Protein AF-A0A0R1F515-F1 (afdb_monomer_lite)

Structure (mmCIF, N/CA/C/O backbone):
data_AF-A0A0R1F515-F1
#
_entry.id   AF-A0A0R1F515-F1
#
loop_
_atom_site.group_PDB
_atom_site.id
_atom_site.type_symbol
_atom_site.label_atom_id
_atom_site.label_alt_id
_atom_site.label_comp_id
_atom_site.label_asym_id
_atom_site.label_entity_id
_atom_site.label_seq_id
_atom_site.pdbx_PDB_ins_code
_atom_site.Cartn_x
_atom_site.Cartn_y
_atom_site.Cartn_z
_atom_site.occupancy
_atom_site.B_iso_or_equiv
_atom_site.auth_seq_id
_atom_site.auth_comp_id
_atom_site.auth_asym_id
_atom_site.auth_atom_id
_atom_site.pdbx_PDB_model_num
ATOM 1 N N . MET A 1 1 ? -6.475 7.072 2.149 1.00 85.88 1 MET A N 1
ATOM 2 C CA . MET A 1 1 ? -7.263 6.024 2.825 1.00 85.88 1 MET A CA 1
ATOM 3 C C . MET A 1 1 ? -8.613 6.606 3.206 1.00 85.88 1 MET A C 1
ATOM 5 O O . MET A 1 1 ? -8.639 7.704 3.754 1.00 85.88 1 MET A O 1
ATOM 9 N N . ARG A 1 2 ? -9.713 5.920 2.891 1.00 90.44 2 ARG A N 1
ATOM 10 C CA . ARG A 1 2 ? -11.076 6.299 3.302 1.00 90.44 2 ARG A CA 1
ATOM 11 C C . ARG A 1 2 ? -11.771 5.074 3.904 1.00 90.44 2 ARG A C 1
ATOM 13 O O . ARG A 1 2 ? -11.744 4.043 3.247 1.00 90.44 2 ARG A O 1
ATOM 20 N N . PRO A 1 3 ? -12.366 5.136 5.108 1.00 91.88 3 PRO A N 1
ATOM 21 C CA . PRO A 1 3 ? -13.073 3.989 5.677 1.00 91.88 3 PRO A CA 1
ATOM 22 C C . PRO A 1 3 ? -14.194 3.491 4.755 1.00 91.88 3 PRO A C 1
ATOM 24 O O . PRO A 1 3 ? -14.900 4.303 4.156 1.00 91.88 3 PRO A O 1
ATOM 27 N N . THR A 1 4 ? -14.381 2.175 4.680 1.00 93.69 4 THR A N 1
ATOM 28 C CA . THR A 1 4 ? -15.471 1.536 3.926 1.00 93.69 4 THR A CA 1
ATOM 29 C C . THR A 1 4 ? -16.166 0.484 4.786 1.00 93.69 4 THR A C 1
ATOM 31 O O . THR A 1 4 ? -15.619 0.021 5.781 1.00 93.69 4 THR A O 1
ATOM 34 N N . THR A 1 5 ? -17.396 0.126 4.426 1.00 93.12 5 THR A N 1
ATOM 35 C CA . THR A 1 5 ? -18.170 -0.962 5.058 1.00 93.12 5 THR A CA 1
ATOM 36 C C . THR A 1 5 ? -18.355 -2.163 4.128 1.00 93.12 5 THR A C 1
ATOM 38 O O . THR A 1 5 ? -19.102 -3.089 4.444 1.00 93.12 5 THR A O 1
ATOM 41 N N . LYS A 1 6 ? -17.714 -2.122 2.956 1.00 90.75 6 LYS A N 1
ATOM 42 C CA . LYS A 1 6 ? -17.709 -3.172 1.934 1.00 90.75 6 LYS A CA 1
ATOM 43 C C . LYS A 1 6 ? -16.305 -3.770 1.816 1.00 90.75 6 LYS A C 1
ATOM 45 O O . LYS A 1 6 ? -15.437 -3.483 2.639 1.00 90.75 6 LYS A O 1
ATOM 50 N N . ASP A 1 7 ? -16.092 -4.580 0.784 1.00 88.06 7 ASP A N 1
ATOM 51 C CA . ASP A 1 7 ? -14.751 -5.000 0.389 1.00 88.06 7 ASP A CA 1
ATOM 52 C C . ASP A 1 7 ? -13.874 -3.769 0.116 1.00 88.06 7 ASP A C 1
ATOM 54 O O . ASP A 1 7 ? -14.331 -2.791 -0.480 1.00 88.06 7 ASP A O 1
ATOM 58 N N . ALA A 1 8 ? -12.632 -3.818 0.594 1.00 90.12 8 ALA A N 1
ATOM 59 C CA . ALA A 1 8 ? -11.656 -2.751 0.431 1.00 90.12 8 ALA A CA 1
ATOM 60 C C . ALA A 1 8 ? -11.100 -2.734 -0.997 1.00 90.12 8 ALA A C 1
ATOM 62 O O . ALA A 1 8 ? -10.646 -3.766 -1.499 1.00 90.12 8 ALA A O 1
ATOM 63 N N . GLU A 1 9 ? -11.078 -1.561 -1.626 1.00 92.50 9 GLU A N 1
ATOM 64 C CA . GLU A 1 9 ? -10.444 -1.370 -2.931 1.00 92.50 9 GLU A CA 1
ATOM 65 C C . GLU A 1 9 ? -9.050 -0.740 -2.785 1.00 92.50 9 GLU A C 1
ATOM 67 O O . GLU A 1 9 ? -8.834 0.157 -1.968 1.00 92.50 9 GLU A O 1
ATOM 72 N N . LEU A 1 10 ? -8.088 -1.194 -3.593 1.00 91.00 10 LEU A N 1
ATOM 73 C CA . LEU A 1 10 ? -6.738 -0.638 -3.645 1.00 91.00 10 LEU A CA 1
ATOM 74 C C . LEU A 1 10 ? -6.388 -0.238 -5.075 1.00 91.00 10 LEU A C 1
ATOM 76 O O . LEU A 1 10 ? -6.207 -1.094 -5.937 1.00 91.00 10 LEU A O 1
ATOM 80 N N . ASN A 1 11 ? -6.205 1.062 -5.281 1.00 93.50 11 ASN A N 1
ATOM 81 C CA . ASN A 1 11 ? -5.788 1.631 -6.554 1.00 93.50 11 ASN A CA 1
ATOM 82 C C . ASN A 1 11 ? -4.376 2.206 -6.450 1.00 93.50 11 ASN A C 1
ATOM 84 O O . ASN A 1 11 ? -4.069 2.980 -5.539 1.00 93.50 11 ASN A O 1
ATOM 88 N N . ILE A 1 12 ? -3.512 1.818 -7.389 1.00 91.00 12 ILE A N 1
ATOM 89 C CA . ILE A 1 12 ? -2.103 2.216 -7.417 1.00 91.00 12 ILE A CA 1
ATOM 90 C C . ILE A 1 12 ? -1.781 2.803 -8.781 1.00 91.00 12 ILE A C 1
ATOM 92 O O . ILE A 1 12 ? -1.925 2.141 -9.807 1.00 91.00 12 ILE A O 1
ATOM 96 N N . VAL A 1 13 ? -1.282 4.031 -8.771 1.00 93.19 13 VAL A N 1
ATOM 97 C CA . VAL A 1 13 ? -0.642 4.671 -9.915 1.00 93.19 13 VAL A CA 1
ATOM 98 C C . VAL A 1 13 ? 0.826 4.823 -9.555 1.00 93.19 13 VAL A C 1
ATOM 100 O O . VAL A 1 13 ? 1.153 5.469 -8.564 1.00 93.19 13 VAL A O 1
ATOM 103 N N . THR A 1 14 ? 1.712 4.202 -10.328 1.00 90.50 14 THR A N 1
ATOM 104 C CA . THR A 1 14 ? 3.159 4.262 -10.100 1.00 90.50 14 THR A CA 1
ATOM 105 C C . THR A 1 14 ? 3.892 4.543 -11.404 1.00 90.50 14 THR A C 1
ATOM 107 O O . THR A 1 14 ? 3.488 4.074 -12.465 1.00 90.50 14 THR A O 1
ATOM 110 N N . GLY A 1 15 ? 4.979 5.311 -11.317 1.00 89.69 15 GLY A N 1
ATOM 111 C CA . GLY A 1 15 ? 5.927 5.497 -12.418 1.00 89.69 15 GLY A CA 1
ATOM 112 C C . GLY A 1 15 ? 6.985 4.392 -12.532 1.00 89.69 15 GLY A C 1
ATOM 113 O O . GLY A 1 15 ? 7.895 4.521 -13.345 1.00 89.69 15 GLY A O 1
ATOM 114 N N . SER A 1 16 ? 6.935 3.357 -11.683 1.00 86.81 16 SER A N 1
ATOM 115 C CA . SER A 1 16 ? 7.873 2.227 -11.701 1.00 86.81 16 SER A CA 1
ATOM 116 C C . SER A 1 16 ? 7.271 0.994 -12.372 1.00 86.81 16 SER A C 1
ATOM 118 O O . SER A 1 16 ? 6.342 0.381 -11.848 1.00 86.81 16 SER A O 1
ATOM 120 N N . ASP A 1 17 ? 7.871 0.583 -13.488 1.00 86.69 17 ASP A N 1
ATOM 121 C CA . ASP A 1 17 ? 7.482 -0.611 -14.241 1.00 86.69 17 ASP A CA 1
ATOM 122 C C . ASP A 1 17 ? 8.181 -1.885 -13.733 1.00 86.69 17 ASP A C 1
ATOM 124 O O . ASP A 1 17 ? 9.220 -1.836 -13.077 1.00 86.69 17 ASP A O 1
ATOM 128 N N . GLY A 1 18 ? 7.627 -3.057 -14.065 1.00 90.88 18 GLY A N 1
ATOM 129 C CA . GLY A 1 18 ? 8.268 -4.360 -13.821 1.00 90.88 18 GLY A CA 1
ATOM 130 C C . GLY A 1 18 ? 8.188 -4.889 -12.383 1.00 90.88 18 GLY A C 1
ATOM 131 O O . GLY A 1 18 ? 8.699 -5.970 -12.107 1.00 90.88 18 GLY A O 1
ATOM 132 N N . PHE A 1 19 ? 7.519 -4.176 -11.473 1.00 90.75 19 PHE A N 1
ATOM 133 C CA . PHE A 1 19 ? 7.407 -4.556 -10.058 1.00 90.75 19 PHE A CA 1
ATOM 134 C C . PHE A 1 19 ? 6.052 -5.155 -9.663 1.00 90.75 19 PHE A C 1
ATOM 136 O O . PHE A 1 19 ? 5.786 -5.258 -8.470 1.00 90.75 19 PHE A O 1
ATOM 143 N N . HIS A 1 20 ? 5.193 -5.543 -10.611 1.00 89.44 20 HIS A N 1
ATOM 144 C CA . HIS A 1 20 ? 3.816 -5.976 -10.319 1.00 89.44 20 HIS A CA 1
ATOM 145 C C . HIS A 1 20 ? 3.740 -7.064 -9.230 1.00 89.44 20 HIS A C 1
ATOM 147 O O . HIS A 1 20 ? 3.152 -6.835 -8.176 1.00 89.44 20 HIS A O 1
ATOM 153 N N . ASP A 1 21 ? 4.447 -8.181 -9.408 1.00 94.06 21 ASP A N 1
ATOM 154 C CA . ASP A 1 21 ? 4.465 -9.278 -8.428 1.00 94.06 21 ASP A CA 1
ATOM 155 C C . ASP A 1 21 ? 5.076 -8.852 -7.084 1.00 94.06 21 ASP A C 1
ATOM 157 O O . ASP A 1 21 ? 4.730 -9.359 -6.017 1.00 94.06 21 ASP A O 1
ATOM 161 N N . THR A 1 22 ? 6.021 -7.907 -7.107 1.00 93.94 22 THR A N 1
ATOM 162 C CA . THR A 1 22 ? 6.619 -7.375 -5.875 1.00 93.94 22 THR A CA 1
ATOM 163 C C . THR A 1 22 ? 5.614 -6.510 -5.123 1.00 93.94 22 THR A C 1
ATOM 165 O O . THR A 1 22 ? 5.506 -6.631 -3.903 1.00 93.94 22 THR A O 1
ATOM 168 N N . TRP A 1 23 ? 4.865 -5.667 -5.835 1.00 92.50 23 TRP A N 1
ATOM 169 C CA . TRP A 1 23 ? 3.768 -4.885 -5.279 1.00 92.50 23 TRP A CA 1
ATOM 170 C C . TRP A 1 23 ? 2.731 -5.787 -4.623 1.00 92.50 23 TRP A C 1
ATOM 172 O O . TRP A 1 23 ? 2.409 -5.572 -3.455 1.00 92.50 23 TRP A O 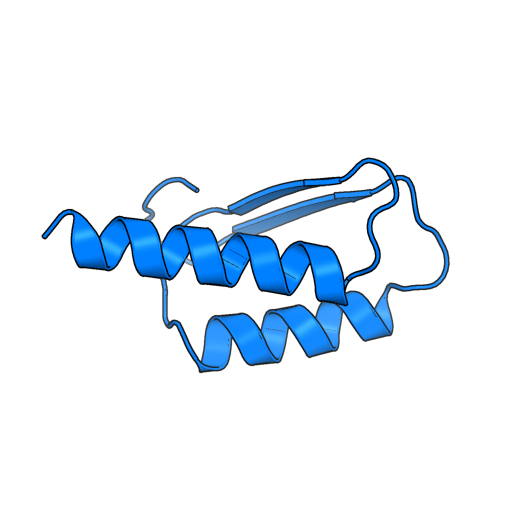1
ATOM 182 N N . GLU A 1 24 ? 2.276 -6.824 -5.327 1.00 91.75 24 GLU A N 1
ATOM 183 C CA . GLU A 1 24 ? 1.284 -7.761 -4.804 1.00 91.75 24 GLU A CA 1
ATOM 184 C C . GLU A 1 24 ? 1.753 -8.398 -3.487 1.00 91.75 24 GLU A C 1
ATOM 186 O O . GLU A 1 24 ? 1.075 -8.273 -2.467 1.00 91.75 24 GLU A O 1
ATOM 191 N N . HIS A 1 25 ? 2.949 -8.992 -3.453 1.00 95.31 25 HIS A N 1
ATOM 192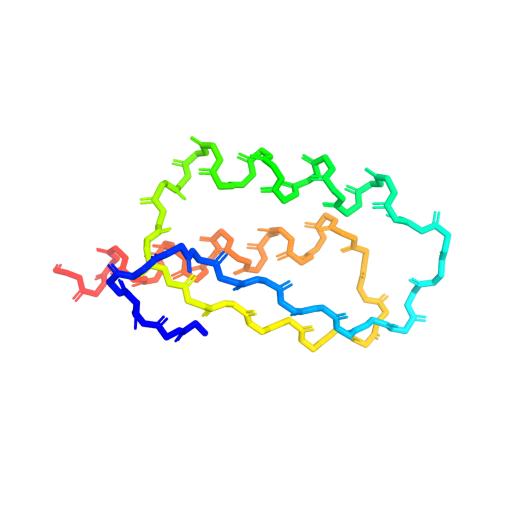 C CA . HIS A 1 25 ? 3.461 -9.634 -2.238 1.00 95.31 25 HIS A CA 1
ATOM 193 C C . HIS A 1 25 ? 3.665 -8.661 -1.071 1.00 95.31 25 HIS A C 1
ATOM 195 O O . HIS A 1 25 ? 3.426 -9.014 0.088 1.00 95.31 25 HIS A O 1
ATOM 201 N N . VAL A 1 26 ? 4.153 -7.451 -1.349 1.00 94.06 26 VAL A N 1
ATOM 202 C CA . VAL A 1 26 ? 4.367 -6.425 -0.321 1.00 94.06 26 VAL A CA 1
ATOM 203 C C . VAL A 1 26 ? 3.033 -6.006 0.290 1.00 94.06 26 VAL A C 1
ATOM 205 O O . VAL A 1 26 ? 2.903 -5.974 1.514 1.00 94.06 26 VAL A O 1
ATOM 208 N N . LEU A 1 27 ? 2.029 -5.752 -0.545 1.00 92.44 27 LEU A N 1
ATOM 209 C CA . LEU A 1 27 ? 0.719 -5.290 -0.103 1.00 92.44 27 LEU A CA 1
ATOM 210 C C . LEU A 1 27 ? -0.080 -6.395 0.584 1.00 92.44 27 LEU A C 1
ATOM 212 O O . LEU A 1 27 ? -0.668 -6.146 1.632 1.00 92.44 27 LEU A O 1
ATOM 216 N N . GLN A 1 28 ? -0.027 -7.631 0.084 1.00 93.06 28 GLN A N 1
ATOM 217 C CA . GLN A 1 28 ? -0.614 -8.786 0.769 1.00 93.06 28 GLN A CA 1
ATOM 218 C C . GLN A 1 28 ? -0.069 -8.925 2.197 1.00 93.06 28 GLN A C 1
ATOM 220 O O . GLN A 1 28 ? -0.837 -9.096 3.143 1.00 93.06 28 GLN A O 1
ATOM 225 N N . ARG A 1 29 ? 1.252 -8.796 2.386 1.00 95.12 29 ARG A N 1
ATOM 226 C CA . ARG A 1 29 ? 1.871 -8.833 3.723 1.00 95.12 29 ARG A CA 1
ATOM 227 C C . ARG A 1 29 ? 1.443 -7.653 4.592 1.00 95.12 29 ARG A C 1
ATOM 229 O O . ARG A 1 29 ? 1.211 -7.845 5.785 1.00 95.12 29 ARG A O 1
ATOM 236 N N . PHE A 1 30 ? 1.338 -6.458 4.013 1.00 94.44 30 PHE A N 1
ATOM 237 C CA . PHE A 1 30 ? 0.865 -5.272 4.723 1.00 94.44 30 PHE A CA 1
ATOM 238 C C . PHE A 1 30 ? -0.564 -5.469 5.249 1.00 94.44 30 PHE A C 1
ATOM 240 O O . PHE A 1 30 ? -0.789 -5.343 6.451 1.00 94.44 30 PHE A O 1
ATOM 247 N N . PHE A 1 31 ? -1.511 -5.864 4.395 1.00 91.25 31 PHE A N 1
ATOM 248 C CA . PHE A 1 31 ? -2.912 -6.051 4.792 1.00 91.25 31 PHE A CA 1
ATOM 249 C C . PHE A 1 31 ? -3.143 -7.283 5.672 1.00 91.25 31 PHE A C 1
ATOM 251 O O . PHE A 1 31 ? -4.059 -7.287 6.491 1.00 91.25 31 PHE A O 1
ATOM 258 N N . ALA A 1 32 ? -2.282 -8.301 5.590 1.00 92.62 32 ALA A N 1
ATOM 259 C CA . ALA A 1 32 ? -2.287 -9.399 6.558 1.00 92.62 32 ALA A CA 1
ATOM 260 C C . ALA A 1 32 ? -1.890 -8.932 7.971 1.00 92.62 32 ALA A C 1
ATOM 262 O O . ALA A 1 32 ? -2.380 -9.472 8.961 1.00 92.62 32 ALA A O 1
ATOM 263 N N . ARG A 1 33 ? -1.002 -7.933 8.078 1.00 94.00 33 ARG A N 1
ATOM 264 C CA . ARG A 1 33 ? -0.588 -7.336 9.358 1.00 94.00 33 ARG A CA 1
ATOM 265 C C . ARG A 1 33 ? -1.602 -6.317 9.877 1.00 94.00 33 ARG A C 1
ATOM 267 O O . ARG A 1 33 ? -1.813 -6.244 11.085 1.00 94.00 33 ARG A O 1
ATOM 274 N N . TYR A 1 34 ? -2.203 -5.543 8.979 1.00 90.81 34 TYR A N 1
ATOM 275 C CA . TYR A 1 34 ? -3.176 -4.502 9.291 1.00 90.81 34 TYR A CA 1
ATOM 276 C C . TYR A 1 34 ? -4.507 -4.825 8.593 1.00 90.81 34 TYR A C 1
ATOM 278 O O . TYR A 1 34 ? -4.706 -4.417 7.446 1.00 90.81 34 TYR A O 1
ATOM 286 N N . PRO A 1 35 ? -5.424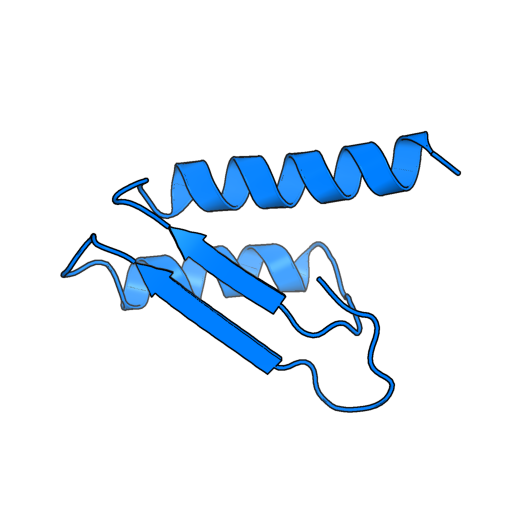 -5.559 9.253 1.00 86.38 35 PRO A N 1
ATOM 287 C CA . PRO A 1 35 ? -6.732 -5.874 8.689 1.00 86.38 35 PRO A CA 1
ATOM 288 C C . PRO A 1 35 ? -7.622 -4.625 8.720 1.00 86.38 35 PRO A C 1
ATOM 290 O O . PRO A 1 35 ? -8.322 -4.356 9.696 1.00 86.38 35 PRO A O 1
ATOM 293 N N . LEU A 1 36 ? -7.550 -3.830 7.655 1.00 86.94 36 LEU A N 1
ATOM 294 C CA . LEU A 1 36 ? -8.222 -2.538 7.534 1.00 86.94 36 LEU A CA 1
ATOM 295 C C . LEU A 1 36 ? -9.432 -2.645 6.604 1.00 86.94 36 LEU A C 1
ATOM 297 O O . LEU A 1 36 ? -9.346 -3.235 5.532 1.00 86.94 36 LEU A O 1
ATOM 301 N N . GLN A 1 37 ? -10.543 -2.015 6.989 1.00 90.75 37 GLN A N 1
ATOM 302 C CA . GLN A 1 37 ? -11.697 -1.785 6.114 1.00 90.75 37 GLN A CA 1
ATOM 303 C C . GLN A 1 37 ? -11.652 -0.352 5.589 1.00 90.75 37 GLN A C 1
ATOM 305 O O . GLN A 1 37 ? -12.280 0.563 6.129 1.00 90.75 37 GLN A O 1
ATOM 310 N N . ALA A 1 38 ? -10.845 -0.141 4.555 1.00 90.75 38 ALA A N 1
ATOM 311 C CA . ALA A 1 38 ? -10.719 1.156 3.915 1.00 90.75 38 ALA A CA 1
ATOM 312 C C . ALA A 1 38 ? -10.370 1.021 2.434 1.00 90.75 38 ALA A C 1
ATOM 314 O O . ALA A 1 38 ? -9.685 0.083 2.044 1.00 90.75 38 ALA A O 1
ATOM 315 N N . ASP A 1 39 ? -10.781 2.005 1.643 1.00 93.88 39 ASP A N 1
ATOM 316 C CA . ASP A 1 39 ? -10.314 2.179 0.276 1.00 93.88 39 ASP A CA 1
ATOM 317 C C . ASP A 1 39 ? -8.976 2.926 0.282 1.00 93.88 39 ASP A C 1
ATOM 319 O O . ASP A 1 39 ? -8.785 3.945 0.975 1.00 93.88 39 ASP A O 1
ATOM 323 N N . PHE A 1 40 ? -8.035 2.419 -0.505 1.00 92.12 40 PHE A N 1
ATOM 324 C CA . PHE A 1 40 ? -6.668 2.902 -0.603 1.00 92.12 40 PHE A CA 1
ATOM 325 C C . PHE A 1 40 ? -6.385 3.445 -1.997 1.00 92.12 40 PHE A C 1
ATOM 327 O O . PHE A 1 40 ? -6.679 2.824 -3.014 1.00 92.12 40 PHE A O 1
ATOM 334 N N . GLU A 1 41 ? -5.737 4.604 -2.019 1.00 94.44 41 GLU A N 1
ATOM 335 C CA . GLU A 1 41 ? -5.240 5.226 -3.235 1.00 94.44 41 GLU A CA 1
ATOM 336 C C . GLU A 1 41 ? -3.764 5.552 -3.013 1.00 94.44 41 GLU A C 1
ATOM 338 O O . GLU A 1 41 ? -3.416 6.292 -2.086 1.00 94.44 41 GLU A O 1
ATOM 343 N N . ILE A 1 42 ? -2.900 4.947 -3.824 1.00 91.62 42 ILE A N 1
ATOM 344 C CA . ILE A 1 42 ? -1.452 5.130 -3.786 1.00 91.62 42 ILE A CA 1
ATOM 345 C C . ILE A 1 42 ? -1.038 5.802 -5.090 1.00 91.62 42 ILE A C 1
ATOM 347 O O . ILE A 1 42 ? -1.063 5.189 -6.153 1.00 91.62 42 ILE A O 1
ATOM 351 N N . ASN A 1 43 ? -0.623 7.061 -4.984 1.00 93.25 43 ASN A N 1
ATOM 352 C CA . ASN A 1 43 ? -0.037 7.821 -6.081 1.00 93.25 43 ASN A CA 1
ATOM 353 C C . ASN A 1 43 ? 1.475 7.905 -5.848 1.00 93.25 43 ASN A C 1
ATOM 355 O O . ASN A 1 43 ? 1.956 8.720 -5.059 1.00 93.25 43 ASN A O 1
ATOM 359 N N . ASP A 1 44 ? 2.209 7.002 -6.484 1.00 90.56 44 ASP A N 1
ATOM 360 C CA . ASP A 1 44 ? 3.653 6.863 -6.377 1.00 90.56 44 ASP A CA 1
ATOM 361 C C . ASP A 1 44 ? 4.371 7.461 -7.599 1.00 90.56 44 ASP A C 1
ATOM 363 O O . ASP A 1 44 ? 3.992 7.233 -8.747 1.00 90.56 44 ASP A O 1
ATOM 367 N N . PHE A 1 45 ? 5.465 8.186 -7.356 1.00 91.94 45 PHE A N 1
ATOM 368 C CA . PHE A 1 45 ? 6.305 8.760 -8.408 1.00 91.94 45 PHE A CA 1
ATOM 369 C C . PHE A 1 45 ? 7.685 8.092 -8.459 1.00 91.94 45 PHE A C 1
ATOM 371 O O . PHE A 1 45 ? 8.721 8.754 -8.441 1.00 91.94 45 PHE A O 1
ATOM 378 N N . GLY A 1 46 ? 7.693 6.760 -8.510 1.00 89.25 46 GLY A N 1
ATOM 379 C CA . GLY A 1 46 ? 8.899 5.969 -8.732 1.00 89.25 46 GLY A CA 1
ATOM 380 C C . GLY A 1 46 ? 9.613 5.522 -7.457 1.00 89.25 46 GLY A C 1
ATOM 381 O O . GLY A 1 46 ? 10.804 5.210 -7.502 1.00 89.25 46 GLY A O 1
ATOM 382 N N . ALA A 1 47 ? 8.927 5.502 -6.313 1.00 91.38 47 ALA A N 1
ATOM 383 C CA . ALA A 1 47 ? 9.454 4.842 -5.132 1.00 91.38 47 ALA A CA 1
ATOM 384 C C . ALA A 1 47 ? 9.364 3.321 -5.305 1.00 91.38 47 ALA A C 1
ATOM 386 O O . ALA A 1 47 ? 8.416 2.778 -5.869 1.00 91.38 47 ALA A O 1
ATOM 387 N N . THR A 1 48 ? 10.350 2.603 -4.772 1.00 90.25 48 THR A N 1
ATOM 388 C CA . THR A 1 48 ? 10.287 1.140 -4.768 1.00 90.25 48 THR A CA 1
ATOM 389 C C . THR A 1 48 ? 9.135 0.659 -3.870 1.00 90.25 48 THR A C 1
ATOM 391 O O . THR A 1 48 ? 8.810 1.332 -2.882 1.00 90.25 48 THR A O 1
ATOM 394 N N . PRO A 1 49 ? 8.557 -0.536 -4.118 1.00 90.50 49 PRO A N 1
ATOM 395 C CA . PRO A 1 49 ? 7.478 -1.078 -3.283 1.00 90.50 49 PRO A CA 1
ATOM 396 C C . PRO A 1 49 ? 7.812 -1.101 -1.781 1.00 90.50 49 PRO A C 1
ATOM 398 O O . PRO A 1 49 ? 6.953 -0.849 -0.938 1.00 90.50 49 PRO A O 1
ATOM 401 N N . GLY A 1 50 ? 9.082 -1.335 -1.426 1.00 91.88 50 GLY A N 1
ATOM 402 C CA . GLY A 1 50 ? 9.544 -1.309 -0.036 1.00 91.88 50 GLY A CA 1
ATOM 403 C C . GLY A 1 50 ? 9.444 0.072 0.623 1.00 91.88 50 GLY A C 1
ATOM 404 O O . GLY A 1 50 ? 9.050 0.166 1.785 1.00 91.88 50 GLY A O 1
ATOM 405 N N . VAL A 1 51 ? 9.741 1.147 -0.114 1.00 93.81 51 VAL A N 1
ATOM 406 C CA . VAL A 1 51 ? 9.594 2.525 0.386 1.00 93.81 51 VAL A CA 1
ATOM 407 C C . VAL A 1 51 ? 8.120 2.883 0.556 1.00 93.81 51 VAL A C 1
ATOM 409 O O . VAL A 1 51 ? 7.758 3.531 1.538 1.00 93.81 51 VAL A O 1
ATOM 412 N N . VAL A 1 52 ? 7.252 2.435 -0.350 1.00 93.06 52 VAL A N 1
ATOM 413 C CA . VAL A 1 52 ? 5.808 2.653 -0.196 1.00 93.06 52 VAL A CA 1
ATOM 414 C C . VAL A 1 52 ? 5.262 1.903 1.018 1.00 93.06 52 VAL A C 1
ATOM 416 O O . VAL A 1 52 ? 4.540 2.495 1.817 1.00 93.06 52 VAL A O 1
ATOM 419 N N . ASN A 1 53 ? 5.684 0.657 1.242 1.00 94.31 53 ASN A N 1
ATOM 420 C CA . ASN A 1 53 ? 5.311 -0.095 2.441 1.00 94.31 53 ASN A CA 1
ATOM 421 C C . ASN A 1 53 ? 5.767 0.574 3.745 1.00 94.31 53 ASN A C 1
ATOM 423 O O . ASN A 1 53 ? 5.026 0.583 4.729 1.00 94.31 53 ASN A O 1
ATOM 427 N N . LEU A 1 54 ? 6.969 1.158 3.756 1.00 95.56 54 LEU A N 1
ATOM 428 C CA . LEU A 1 54 ? 7.446 1.940 4.896 1.00 95.56 54 LEU A CA 1
ATOM 429 C C . LEU A 1 54 ? 6.490 3.101 5.201 1.00 95.56 54 LEU A C 1
ATOM 431 O O . LEU A 1 54 ? 6.094 3.273 6.348 1.00 95.56 54 LEU A O 1
ATOM 435 N N . ARG A 1 55 ? 6.065 3.854 4.180 1.00 94.75 55 ARG A N 1
ATOM 436 C CA . ARG A 1 55 ? 5.135 4.983 4.356 1.00 94.75 55 ARG A CA 1
ATOM 437 C C . ARG A 1 55 ? 3.748 4.543 4.816 1.00 94.75 55 ARG A C 1
ATOM 439 O O . ARG A 1 55 ? 3.165 5.197 5.673 1.00 94.75 55 ARG A O 1
ATOM 446 N N . LEU A 1 56 ? 3.228 3.437 4.281 1.00 93.44 56 LEU A N 1
ATOM 447 C CA . LEU A 1 56 ? 1.964 2.863 4.749 1.00 93.44 56 LEU A CA 1
ATOM 448 C C . LEU A 1 56 ? 2.053 2.458 6.227 1.00 93.44 56 LEU A C 1
ATOM 450 O O . LEU A 1 56 ? 1.137 2.731 6.994 1.00 93.44 56 LEU A O 1
ATOM 454 N N . THR A 1 57 ? 3.176 1.867 6.640 1.00 94.44 57 THR A N 1
ATOM 455 C CA . THR A 1 57 ? 3.418 1.496 8.043 1.00 94.44 57 THR A CA 1
ATOM 456 C C . THR A 1 57 ? 3.470 2.730 8.943 1.00 94.44 57 THR A C 1
ATOM 458 O O . THR A 1 57 ? 2.779 2.763 9.954 1.00 94.44 57 THR A O 1
ATOM 461 N N . GLN A 1 58 ? 4.197 3.775 8.537 1.00 94.00 58 GLN A N 1
ATOM 462 C CA . GLN A 1 58 ? 4.253 5.052 9.262 1.00 94.00 58 GLN A CA 1
ATOM 463 C C . GLN A 1 58 ? 2.875 5.710 9.397 1.00 94.00 58 GLN A C 1
ATOM 465 O O . GLN A 1 58 ? 2.563 6.273 10.440 1.00 94.00 58 GLN A O 1
ATOM 470 N N . ALA A 1 59 ? 2.029 5.625 8.366 1.00 91.56 59 ALA A N 1
ATOM 471 C CA . ALA A 1 59 ? 0.660 6.125 8.448 1.00 91.56 59 ALA A CA 1
ATOM 472 C C . ALA A 1 59 ? -0.166 5.353 9.492 1.00 91.56 59 ALA A C 1
ATOM 474 O O . ALA A 1 59 ? -0.932 5.963 10.230 1.00 9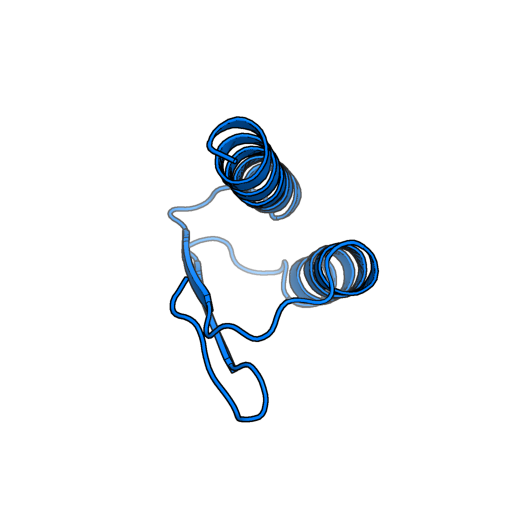1.56 59 ALA A O 1
ATOM 475 N N . MET A 1 60 ? 0.013 4.032 9.591 1.00 90.81 60 MET A N 1
ATOM 476 C CA . MET A 1 60 ? -0.644 3.228 10.628 1.00 90.81 60 MET A CA 1
ATOM 477 C C . MET A 1 60 ? -0.130 3.533 12.034 1.00 90.81 60 MET A C 1
ATOM 479 O O . MET A 1 60 ? -0.916 3.532 12.975 1.00 90.81 60 MET A O 1
ATOM 483 N N . GLU A 1 61 ? 1.169 3.794 12.179 1.00 91.00 61 GLU A N 1
ATOM 484 C CA . GLU A 1 61 ? 1.764 4.230 13.446 1.00 91.00 61 GLU A CA 1
ATOM 485 C C . GLU A 1 61 ? 1.184 5.580 13.878 1.00 91.00 61 GLU A C 1
ATOM 487 O O . GLU A 1 61 ? 0.664 5.684 14.982 1.00 91.00 61 GLU A O 1
ATOM 492 N N . ALA A 1 62 ? 1.146 6.566 12.978 1.00 90.31 62 ALA A N 1
ATOM 493 C CA . ALA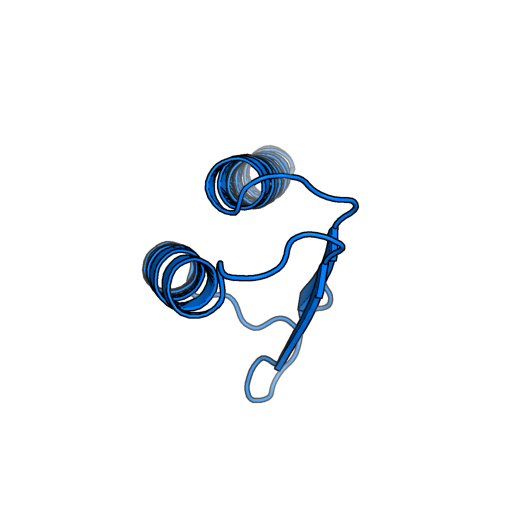 A 1 62 ? 0.562 7.876 13.265 1.00 90.31 62 ALA A CA 1
ATOM 494 C C . ALA A 1 62 ? -0.921 7.788 13.675 1.00 90.31 62 ALA A C 1
ATOM 496 O O . ALA A 1 62 ? -1.334 8.442 14.624 1.00 90.31 62 ALA A O 1
ATOM 497 N N . LEU A 1 63 ? -1.714 6.937 13.011 1.00 85.56 63 LEU A N 1
ATOM 498 C CA . LEU A 1 63 ? -3.122 6.713 13.369 1.00 85.56 63 LEU A CA 1
ATOM 499 C C . LEU A 1 63 ? -3.311 6.047 14.740 1.00 85.56 63 LEU A C 1
ATOM 501 O O . LEU A 1 63 ? -4.363 6.223 15.352 1.00 85.56 63 LEU A O 1
ATOM 505 N N . ASN A 1 64 ? -2.344 5.249 15.197 1.00 82.50 64 ASN A N 1
ATOM 506 C CA . ASN A 1 64 ? -2.375 4.643 16.528 1.00 82.50 64 ASN A CA 1
ATOM 507 C C . ASN A 1 64 ? -1.892 5.614 17.609 1.00 82.50 64 ASN A C 1
ATOM 509 O O . ASN A 1 64 ? -2.403 5.568 18.721 1.00 82.50 64 ASN A O 1
ATOM 513 N N . ASP A 1 65 ? -0.927 6.474 17.289 1.00 73.81 65 ASP A N 1
ATOM 514 C CA . ASP A 1 65 ? -0.390 7.469 18.222 1.00 73.81 65 ASP A CA 1
ATOM 515 C C . ASP A 1 65 ? -1.358 8.650 18.444 1.00 73.81 65 ASP A C 1
ATOM 517 O O . ASP A 1 65 ? -1.263 9.345 19.454 1.00 73.81 65 ASP A O 1
ATOM 521 N N . GLU A 1 66 ? -2.302 8.876 17.525 1.00 60.59 66 GLU A N 1
ATOM 522 C CA . GLU A 1 66 ? -3.388 9.860 17.659 1.00 60.59 66 GLU A CA 1
ATOM 523 C C . GLU A 1 66 ? -4.620 9.344 18.448 1.00 60.59 66 GLU A C 1
ATOM 525 O O . GLU A 1 66 ? -5.607 10.079 18.559 1.00 60.59 66 GLU A O 1
ATOM 530 N N . GLN A 1 67 ? -4.590 8.114 18.992 1.00 50.31 67 GLN A N 1
ATOM 531 C CA . GLN A 1 67 ? -5.672 7.531 19.817 1.00 50.31 67 GLN A CA 1
ATOM 532 C C . GLN A 1 67 ? -5.557 7.833 21.314 1.00 50.31 67 GLN A C 1
ATOM 534 O O . GLN A 1 67 ? -4.438 7.790 21.870 1.00 50.31 67 GLN A O 1
#

pLDDT: mean 90.16, std 7.0, range [50.31, 95.56]

Foldseek 3Di:
DAADPDDEAEAEDEPDPDCVVVLVVLVVVLCVVPVGRYYYYHYYYHDDSVVVSVVVVVVVVVVVVVD

Organism: NCBI:txid913848

Radius of gyration: 12.13 Å; chains: 1; bounding box: 28×20×34 Å

InterPro domains:
  IPR023439 Malonate decarboxylase/citrate lyase acyl carrier protein [PF06857] (4-62)

Sequence (67 aa):
MRPTTKDAELNIVTGSDGFHDTWEHVLQRFFAR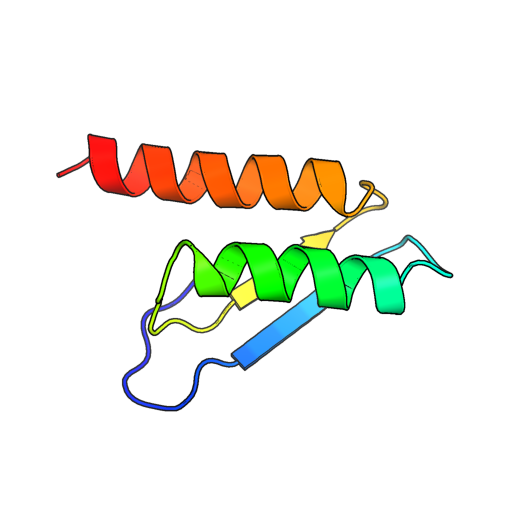YPLQADFEINDFGATPGVVNLRLTQAMEALNDEQ

Secondary structure (DSSP, 8-state):
-EE-SSSPPEEEEES--S-HHHHHHHHHHHHHHS---EEEEEEESS--HHHHHHHHHHHHHHHHHT-